Protein AF-A0A0B1SCB7-F1 (afdb_monomer)

Radius of gyration: 15.62 Å; Cα contacts (8 Å, |Δi|>4): 128; chains: 1; bounding box: 41×29×39 Å

pLDDT: mean 90.14, std 6.03, range [58.38, 96.44]

Structure (mmCIF, N/CA/C/O backbone):
data_AF-A0A0B1SCB7-F1
#
_entry.id   AF-A0A0B1SCB7-F1
#
loop_
_atom_site.group_PDB
_atom_site.id
_atom_site.type_symbol
_atom_site.label_atom_id
_atom_site.label_alt_id
_atom_site.label_comp_id
_atom_site.label_asym_id
_atom_site.label_entity_id
_atom_site.label_seq_id
_atom_site.pdbx_PDB_ins_code
_atom_site.Cartn_x
_atom_site.Cartn_y
_atom_site.Cartn_z
_atom_site.occupancy
_atom_site.B_iso_or_equiv
_atom_site.auth_seq_id
_atom_site.auth_comp_id
_atom_site.auth_asym_id
_atom_site.auth_atom_id
_atom_site.pdbx_PDB_model_num
ATOM 1 N N . MET A 1 1 ? -3.211 12.818 11.968 1.00 65.81 1 MET A N 1
ATOM 2 C CA . MET A 1 1 ? -3.283 11.344 11.983 1.00 65.81 1 MET A CA 1
ATOM 3 C C . MET A 1 1 ? -4.751 10.931 12.042 1.00 65.81 1 MET A C 1
ATOM 5 O O . MET A 1 1 ? -5.445 11.347 12.965 1.00 65.81 1 MET A O 1
ATOM 9 N N . VAL A 1 2 ? -5.251 10.221 11.027 1.00 85.12 2 VAL A N 1
ATOM 10 C CA . VAL A 1 2 ? -6.684 9.867 10.903 1.00 85.12 2 VAL A CA 1
ATOM 11 C C . VAL A 1 2 ? -7.098 8.730 11.845 1.00 85.12 2 VAL A C 1
ATOM 13 O O . VAL A 1 2 ? -8.253 8.666 12.270 1.00 85.12 2 VAL A O 1
ATOM 16 N N . ASP A 1 3 ? -6.151 7.882 12.242 1.00 85.25 3 ASP A N 1
ATOM 17 C CA . ASP A 1 3 ? -6.395 6.702 13.079 1.00 85.25 3 ASP A CA 1
ATOM 18 C C . ASP A 1 3 ? -6.889 7.084 14.485 1.00 85.25 3 ASP A C 1
ATOM 20 O O . ASP A 1 3 ? -7.910 6.581 14.960 1.00 85.25 3 ASP A O 1
ATOM 24 N N . VAL A 1 4 ? -6.239 8.070 15.116 1.00 87.81 4 VAL A N 1
ATOM 25 C CA . VAL A 1 4 ? -6.636 8.592 16.438 1.00 87.81 4 VAL A CA 1
ATOM 26 C C . VAL A 1 4 ? -8.007 9.265 16.383 1.00 87.81 4 VAL A C 1
ATOM 28 O O . VAL A 1 4 ? -8.839 9.035 17.260 1.00 87.81 4 VAL A O 1
ATOM 31 N N . LEU A 1 5 ? -8.276 10.065 15.346 1.00 90.81 5 LEU A N 1
ATOM 32 C CA . LEU A 1 5 ? -9.577 10.723 15.186 1.00 90.81 5 LEU A CA 1
ATOM 33 C C . LEU A 1 5 ? -10.701 9.700 15.011 1.00 90.81 5 LEU A C 1
ATOM 35 O O . LEU A 1 5 ? -11.750 9.846 15.628 1.00 90.81 5 LEU A O 1
ATOM 39 N N . THR A 1 6 ? -10.455 8.625 14.261 1.00 91.81 6 THR A N 1
ATOM 40 C CA . THR A 1 6 ? -11.419 7.528 14.085 1.00 91.81 6 THR A CA 1
ATOM 41 C C . THR A 1 6 ? -11.760 6.870 15.423 1.00 91.81 6 THR A C 1
ATOM 43 O O . THR A 1 6 ? -12.934 6.664 15.735 1.00 91.81 6 THR A O 1
ATOM 46 N N . TYR A 1 7 ? -10.751 6.603 16.259 1.00 92.62 7 TYR A N 1
ATOM 47 C CA . TYR A 1 7 ? -10.960 6.055 17.601 1.00 92.62 7 TYR A CA 1
ATOM 48 C C . TYR A 1 7 ? -11.759 7.007 18.503 1.00 92.62 7 TYR A C 1
ATOM 50 O O . TYR A 1 7 ? -12.705 6.581 19.170 1.00 92.62 7 TYR A O 1
ATOM 58 N N . VAL A 1 8 ? -11.419 8.299 18.504 1.00 95.12 8 VAL A N 1
ATOM 59 C CA . VAL A 1 8 ? -12.133 9.319 19.288 1.00 95.12 8 VAL A CA 1
ATOM 60 C C . VAL A 1 8 ? -13.591 9.432 18.833 1.00 95.12 8 VAL A C 1
ATOM 62 O O . VAL A 1 8 ? -14.494 9.386 19.667 1.00 95.12 8 VAL A O 1
ATOM 65 N N . THR A 1 9 ? -13.848 9.492 17.525 1.00 94.44 9 THR A N 1
ATOM 66 C CA . THR A 1 9 ? -15.208 9.507 16.967 1.00 94.44 9 THR A CA 1
ATOM 67 C C . THR A 1 9 ? -15.988 8.254 17.352 1.00 94.44 9 THR A C 1
ATOM 69 O O . THR A 1 9 ? -17.160 8.357 17.715 1.00 94.44 9 THR A O 1
ATOM 72 N N . TRP A 1 10 ? -15.359 7.077 17.342 1.00 95.94 10 TRP A N 1
ATOM 73 C CA . TRP A 1 10 ? -16.004 5.847 17.803 1.00 95.94 10 TRP A CA 1
ATOM 74 C C . TRP A 1 10 ? -16.430 5.943 19.271 1.00 95.94 10 TRP A C 1
ATOM 76 O O . TRP A 1 10 ? -17.585 5.660 19.594 1.00 95.94 10 TRP A O 1
ATOM 86 N N . LYS A 1 11 ? -15.540 6.416 20.149 1.00 95.81 11 LYS A N 1
ATOM 87 C CA . LYS A 1 11 ? -15.848 6.578 21.577 1.00 95.81 11 LYS A CA 1
ATOM 88 C C . LYS A 1 11 ? -16.933 7.619 21.847 1.00 95.81 11 LYS A C 1
ATOM 90 O O . LYS A 1 11 ? -17.774 7.378 22.706 1.00 95.81 11 LYS A O 1
ATOM 95 N N . ILE A 1 12 ? -16.928 8.742 21.128 1.00 96.38 12 ILE A N 1
ATOM 96 C CA . ILE A 1 12 ? -17.881 9.843 21.347 1.00 96.38 12 ILE A CA 1
ATOM 97 C C . ILE A 1 12 ? -19.255 9.541 20.733 1.00 96.38 12 ILE A C 1
ATOM 99 O O . ILE A 1 12 ? -20.276 9.877 21.323 1.00 96.38 12 ILE A O 1
ATOM 103 N N . SER A 1 13 ? -19.302 8.912 19.556 1.00 96.25 13 SER A N 1
ATOM 104 C CA . SER A 1 13 ? -20.564 8.676 18.838 1.00 96.25 13 SER A CA 1
ATOM 105 C C . SER A 1 13 ? -21.447 7.590 19.461 1.00 96.25 13 SER A C 1
ATOM 107 O O . SER A 1 13 ? -22.643 7.551 19.182 1.00 96.25 13 SER A O 1
ATOM 109 N N . GLY A 1 14 ? -20.872 6.676 20.254 1.00 95.50 14 GLY A N 1
ATOM 110 C CA . GLY A 1 14 ? -21.583 5.515 20.806 1.00 95.50 14 GLY A CA 1
ATOM 111 C C . GLY A 1 14 ? -22.034 4.500 19.748 1.00 95.50 14 GLY A C 1
ATOM 112 O O . GLY A 1 14 ? -22.780 3.569 20.055 1.00 95.50 14 GLY A O 1
ATOM 113 N N . LEU A 1 15 ? -21.605 4.670 18.494 1.00 96.44 15 LEU A N 1
ATOM 114 C CA . LEU A 1 15 ? -21.929 3.754 17.412 1.00 96.44 15 LEU A CA 1
ATOM 115 C C . LEU A 1 15 ? -21.128 2.450 17.557 1.00 96.44 15 LEU A C 1
ATOM 117 O O . LEU A 1 15 ? -20.001 2.448 18.063 1.00 96.44 15 LEU A O 1
ATOM 121 N N . PRO A 1 16 ? -21.685 1.326 17.083 1.00 96.19 16 PRO A N 1
ATOM 122 C CA . PRO A 1 16 ? -20.934 0.088 16.976 1.00 96.19 16 PRO A CA 1
ATOM 123 C C . PRO A 1 16 ? -19.790 0.273 15.948 1.00 96.19 16 PRO A C 1
ATOM 125 O O . PRO A 1 16 ? -19.865 1.118 15.047 1.00 96.19 16 PRO A O 1
ATOM 128 N N . LYS A 1 17 ? -18.664 -0.425 16.156 1.00 93.75 17 LYS A N 1
ATOM 129 C CA . LYS A 1 17 ? -17.359 -0.133 15.514 1.00 93.75 17 LYS A CA 1
ATOM 130 C C . LYS A 1 17 ? -17.381 -0.276 13.988 1.00 93.75 17 LYS A C 1
ATOM 132 O O . LYS A 1 17 ? -16.638 0.394 13.286 1.00 93.75 17 LYS A O 1
ATOM 137 N N . GLU A 1 18 ? -18.266 -1.123 13.485 1.00 95.31 18 GLU A N 1
ATOM 138 C CA . GLU A 1 18 ? -18.523 -1.380 12.059 1.00 95.31 18 GLU A CA 1
ATOM 139 C C . GLU A 1 18 ? -19.182 -0.190 11.345 1.00 95.31 18 GLU A C 1
ATOM 141 O O . GLU A 1 18 ? -19.364 -0.237 10.133 1.00 95.31 18 GLU A O 1
ATOM 146 N N . ARG A 1 19 ? -19.555 0.871 12.072 1.00 95.19 19 ARG A N 1
ATOM 147 C CA . ARG A 1 19 ? -20.126 2.102 11.503 1.00 95.19 19 ARG A CA 1
ATOM 148 C C . ARG A 1 19 ? -19.199 3.312 11.590 1.00 95.19 19 ARG A C 1
ATOM 150 O O . ARG A 1 19 ? -19.622 4.412 11.244 1.00 95.19 19 ARG A O 1
ATOM 157 N N . VAL A 1 20 ? -17.961 3.136 12.052 1.00 94.38 20 VAL A N 1
ATOM 158 C CA . VAL A 1 20 ? -16.987 4.226 12.185 1.00 94.38 20 VAL A CA 1
ATOM 159 C C . VAL A 1 20 ? -15.723 3.859 11.419 1.00 94.38 20 VAL A C 1
ATOM 161 O O . VAL A 1 20 ? -14.948 3.011 11.850 1.00 94.38 20 VAL A O 1
ATOM 164 N N . PHE A 1 21 ? -15.521 4.512 10.274 1.00 91.81 21 PHE A N 1
ATOM 165 C CA . PHE A 1 21 ? -14.396 4.261 9.377 1.00 91.81 21 PHE A CA 1
ATOM 166 C C . PHE A 1 21 ? -13.505 5.496 9.271 1.00 91.81 21 PHE A C 1
ATOM 168 O O . PHE A 1 21 ? -13.994 6.609 9.081 1.00 91.81 21 PHE A O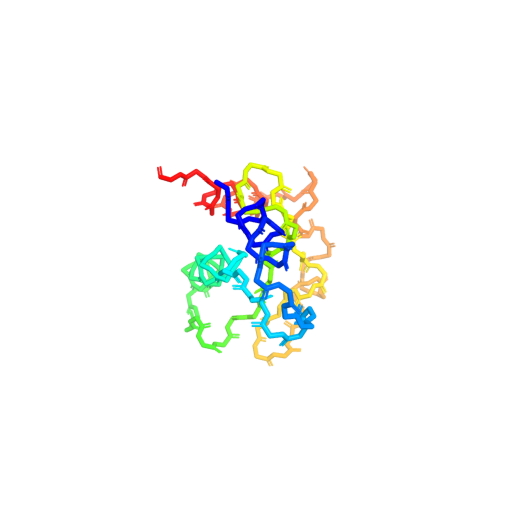 1
ATOM 175 N N . GLY A 1 22 ? -12.195 5.282 9.353 1.00 89.44 22 GLY A N 1
ATOM 176 C CA . GLY A 1 22 ? -11.195 6.265 8.955 1.00 89.44 22 GLY A CA 1
ATOM 177 C C . GLY A 1 22 ? -10.815 6.067 7.493 1.00 89.44 22 GLY A C 1
ATOM 178 O O . GLY A 1 22 ? -10.897 4.954 6.977 1.00 89.44 22 GLY A O 1
ATOM 179 N N . SER A 1 23 ? -10.339 7.121 6.828 1.00 89.19 23 SER A N 1
ATOM 180 C CA . SER A 1 23 ? -9.733 6.964 5.497 1.00 89.19 23 SER A CA 1
ATOM 181 C C . SER A 1 23 ? -8.482 6.074 5.536 1.00 89.19 23 SER A C 1
ATOM 183 O O . SER A 1 23 ? -8.155 5.448 4.529 1.00 89.19 23 SER A O 1
ATOM 185 N N . GLY A 1 24 ? -7.805 6.021 6.694 1.00 87.00 24 GLY A N 1
ATOM 186 C CA . GLY A 1 24 ? -6.628 5.192 6.952 1.00 87.00 24 GLY A CA 1
ATOM 187 C C . GLY A 1 24 ? -5.576 5.330 5.856 1.00 87.00 24 GLY A C 1
ATOM 188 O O . GLY A 1 24 ? -5.323 6.425 5.353 1.00 87.00 24 GLY A O 1
ATOM 189 N N . THR A 1 25 ? -5.042 4.191 5.431 1.00 89.62 25 THR A N 1
ATOM 190 C CA . THR A 1 25 ? -4.008 4.058 4.398 1.00 89.62 25 THR A CA 1
ATOM 191 C C . THR A 1 25 ? -4.568 3.875 2.980 1.00 89.62 25 THR A C 1
ATOM 193 O O . THR A 1 25 ? -3.880 3.372 2.086 1.00 89.62 25 THR A O 1
ATOM 196 N N . ASN A 1 26 ? -5.830 4.256 2.728 1.00 90.06 26 ASN A N 1
ATOM 197 C CA . ASN A 1 26 ? -6.442 4.105 1.401 1.00 90.06 26 ASN A CA 1
ATOM 198 C C . ASN A 1 26 ? -5.701 4.937 0.339 1.00 90.06 26 ASN A C 1
ATOM 200 O O . ASN A 1 26 ? -5.326 4.412 -0.711 1.00 90.06 26 ASN A O 1
ATOM 204 N N . LEU A 1 27 ? -5.427 6.210 0.647 1.00 89.69 27 LEU A N 1
ATOM 205 C CA . LEU A 1 27 ? -4.670 7.098 -0.236 1.00 89.69 27 LEU A CA 1
ATOM 206 C C . LEU A 1 27 ? -3.227 6.612 -0.423 1.00 89.69 27 LEU A C 1
ATOM 208 O O . LEU A 1 27 ? -2.720 6.646 -1.541 1.00 89.69 27 LEU A O 1
ATOM 212 N N . ASP A 1 28 ? -2.595 6.115 0.640 1.00 91.06 28 ASP A N 1
ATOM 213 C CA . ASP A 1 28 ? -1.227 5.589 0.582 1.00 91.06 28 ASP A CA 1
ATOM 214 C C . ASP A 1 28 ? -1.160 4.356 -0.317 1.00 91.06 28 ASP A C 1
ATOM 216 O O . ASP A 1 28 ? -0.302 4.261 -1.187 1.00 91.06 28 ASP A O 1
ATOM 220 N N . SER A 1 29 ? -2.134 3.450 -0.195 1.00 92.69 29 SER A N 1
ATOM 221 C CA . SER A 1 29 ? -2.257 2.285 -1.076 1.00 92.69 29 SER A CA 1
ATOM 222 C C . SER A 1 29 ? -2.506 2.692 -2.532 1.00 92.69 29 SER A C 1
ATOM 224 O O . SER A 1 29 ? -1.961 2.076 -3.447 1.00 92.69 29 SER A O 1
ATOM 226 N N . ALA A 1 30 ? -3.301 3.738 -2.780 1.00 92.94 30 ALA A N 1
ATOM 227 C CA . ALA A 1 30 ? -3.516 4.259 -4.130 1.00 92.94 30 ALA A CA 1
ATOM 228 C C . ALA A 1 30 ? -2.229 4.860 -4.727 1.00 92.94 30 ALA A C 1
ATOM 230 O O . ALA A 1 30 ? -1.892 4.558 -5.873 1.00 92.94 30 ALA A O 1
ATOM 231 N N . ARG A 1 31 ? -1.482 5.648 -3.943 1.00 92.75 31 ARG A N 1
ATOM 232 C CA . ARG A 1 31 ? -0.169 6.195 -4.331 1.00 92.75 31 ARG A CA 1
ATOM 233 C C . ARG A 1 31 ? 0.856 5.093 -4.576 1.00 92.75 31 ARG A C 1
ATOM 235 O O . ARG A 1 31 ? 1.546 5.123 -5.589 1.00 92.75 31 ARG A O 1
ATOM 242 N N . PHE A 1 32 ? 0.903 4.090 -3.706 1.00 94.31 32 PHE A N 1
ATOM 243 C CA . PHE A 1 32 ? 1.768 2.924 -3.857 1.00 94.31 32 PHE A CA 1
ATOM 244 C C . PHE A 1 32 ? 1.506 2.207 -5.184 1.00 94.31 32 PHE A C 1
ATOM 246 O O . PHE A 1 32 ? 2.427 1.977 -5.964 1.00 94.31 32 PHE A O 1
ATOM 253 N N . ARG A 1 33 ? 0.232 1.939 -5.503 1.00 94.81 33 ARG A N 1
ATOM 254 C CA . ARG A 1 33 ? -0.168 1.332 -6.782 1.00 94.81 33 ARG A CA 1
ATOM 255 C C . ARG A 1 33 ? 0.181 2.202 -7.985 1.00 94.81 33 ARG A C 1
ATOM 257 O O . ARG A 1 33 ? 0.577 1.656 -9.007 1.00 94.81 33 ARG A O 1
ATOM 264 N N . PHE A 1 34 ? 0.051 3.523 -7.872 1.00 94.56 34 PHE A N 1
ATOM 265 C CA . PHE A 1 34 ? 0.456 4.454 -8.925 1.00 94.56 34 PHE A CA 1
ATOM 266 C C . PHE A 1 34 ? 1.970 4.393 -9.185 1.00 94.56 34 PHE A C 1
ATOM 268 O O . PHE A 1 34 ? 2.382 4.200 -10.324 1.00 94.56 34 PHE A O 1
ATOM 275 N N . LEU A 1 35 ? 2.801 4.447 -8.147 1.00 93.69 35 LEU A N 1
ATOM 276 C CA . LEU A 1 35 ? 4.259 4.381 -8.297 1.00 93.69 35 LEU A CA 1
ATOM 277 C C . LEU A 1 35 ? 4.742 3.017 -8.817 1.00 93.69 35 LEU A C 1
ATOM 279 O O . LEU A 1 35 ? 5.628 2.962 -9.669 1.00 93.69 35 LEU A O 1
ATOM 283 N N . LEU A 1 36 ? 4.121 1.917 -8.372 1.00 93.00 36 LEU A N 1
ATOM 284 C CA . LEU A 1 36 ? 4.335 0.588 -8.963 1.00 93.00 36 LEU A CA 1
ATOM 285 C C . LEU A 1 36 ? 4.027 0.596 -10.466 1.00 93.00 36 LEU A C 1
ATOM 287 O O . LEU A 1 36 ? 4.784 0.047 -11.263 1.00 93.00 36 LEU A O 1
ATOM 291 N N . SER A 1 37 ? 2.917 1.232 -10.844 1.00 93.81 37 SER A N 1
ATOM 292 C CA . SER A 1 37 ? 2.457 1.326 -12.229 1.00 93.81 37 SER A CA 1
ATOM 293 C C . SER A 1 37 ? 3.422 2.127 -13.110 1.00 93.81 37 SER A C 1
ATOM 295 O O . SER A 1 37 ? 3.700 1.714 -14.234 1.00 93.81 37 SER A O 1
ATOM 297 N N . GLU A 1 38 ? 4.010 3.205 -12.578 1.00 94.00 38 GLU A N 1
ATOM 298 C CA . GLU A 1 38 ? 5.027 3.993 -13.281 1.00 94.00 38 GLU A CA 1
ATOM 299 C C . GLU A 1 38 ? 6.326 3.209 -13.470 1.00 94.00 38 GLU A C 1
ATOM 301 O O . GLU A 1 38 ? 6.854 3.189 -14.580 1.00 94.00 38 GLU A O 1
ATOM 306 N N . LYS A 1 39 ? 6.811 2.518 -12.425 1.00 92.06 39 LYS A N 1
ATOM 307 C CA . LYS A 1 39 ? 8.050 1.720 -12.499 1.00 92.06 39 LYS A CA 1
ATOM 308 C C . LYS A 1 39 ? 7.916 0.526 -13.449 1.00 92.06 39 LYS A C 1
ATOM 310 O O . LYS A 1 39 ? 8.875 0.170 -14.123 1.00 92.06 39 LYS A O 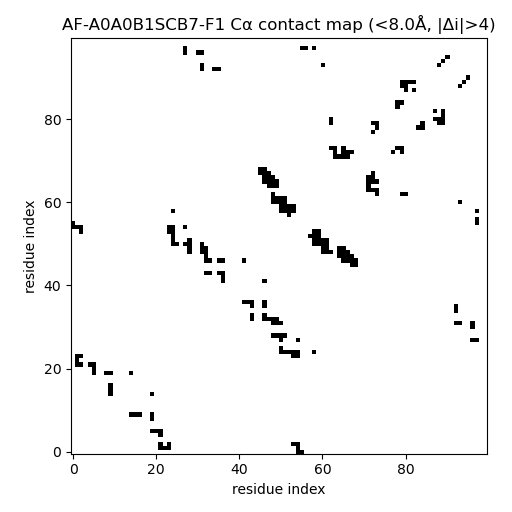1
ATOM 315 N N . LEU A 1 40 ? 6.735 -0.090 -13.507 1.00 92.00 40 LEU A N 1
ATOM 316 C CA . LEU A 1 40 ? 6.470 -1.265 -14.344 1.00 92.00 40 LEU A CA 1
ATOM 317 C C . LEU A 1 40 ? 5.918 -0.926 -15.733 1.00 92.00 40 LEU A C 1
ATOM 319 O O . LEU A 1 40 ? 5.801 -1.823 -16.564 1.00 92.00 40 LEU A O 1
ATOM 323 N N . HIS A 1 41 ? 5.559 0.335 -15.986 1.00 93.88 41 HIS A N 1
ATOM 324 C CA . HIS A 1 41 ? 4.863 0.775 -17.200 1.00 93.88 41 HIS A CA 1
ATOM 325 C C . HIS A 1 41 ? 3.571 -0.013 -17.487 1.00 93.88 41 HIS A C 1
ATOM 327 O O . HIS A 1 41 ? 3.251 -0.343 -18.629 1.00 93.88 41 HIS A O 1
ATOM 333 N N . ILE A 1 42 ? 2.810 -0.310 -16.433 1.00 94.50 42 ILE A N 1
ATOM 334 C CA . ILE A 1 42 ? 1.540 -1.046 -16.494 1.00 94.50 42 ILE A CA 1
ATOM 335 C C . ILE A 1 42 ? 0.439 -0.148 -15.942 1.00 94.50 42 ILE A C 1
ATOM 337 O O . ILE A 1 42 ? 0.701 0.731 -15.135 1.00 94.50 42 ILE A O 1
ATOM 341 N N . ALA A 1 43 ? -0.810 -0.330 -16.369 1.00 93.06 43 ALA A N 1
ATOM 342 C CA . ALA A 1 43 ? -1.912 0.458 -15.830 1.00 93.06 43 ALA A CA 1
ATOM 343 C C . ALA A 1 43 ? -2.092 0.207 -14.310 1.00 93.06 43 ALA A C 1
ATOM 345 O O . ALA A 1 43 ? -2.160 -0.954 -13.898 1.00 93.06 43 ALA A O 1
ATOM 346 N N . PRO A 1 44 ? -2.289 1.246 -13.469 1.00 90.69 44 PRO A N 1
ATOM 347 C CA . PRO A 1 44 ? -2.472 1.077 -12.020 1.00 90.69 44 PRO A CA 1
ATOM 348 C C . PRO A 1 44 ? -3.692 0.223 -11.634 1.00 90.69 44 PRO A C 1
ATOM 350 O O . PRO A 1 44 ? -3.774 -0.312 -10.525 1.00 90.69 44 PRO A O 1
ATOM 353 N N . SER A 1 45 ? -4.661 0.074 -12.542 1.00 92.88 45 SER A N 1
ATOM 354 C CA . SER A 1 45 ? -5.795 -0.845 -12.388 1.00 92.88 45 SER A CA 1
ATOM 355 C C . SER A 1 45 ? -5.373 -2.316 -12.340 1.00 92.88 45 SER A C 1
ATOM 357 O O . SER A 1 45 ? -6.080 -3.114 -11.734 1.00 92.88 45 SER A O 1
ATOM 359 N N . SER A 1 46 ? -4.230 -2.651 -12.942 1.00 94.44 46 SER A N 1
ATOM 360 C CA . SER A 1 46 ? -3.657 -4.002 -12.997 1.00 94.44 46 SER A CA 1
ATOM 361 C C . SER A 1 46 ? -2.538 -4.223 -11.974 1.00 94.44 46 SER A C 1
ATOM 363 O O . SER A 1 46 ? -2.049 -5.344 -11.848 1.00 94.44 46 SER A O 1
ATOM 365 N N . CYS A 1 47 ? -2.131 -3.173 -11.251 1.00 95.06 47 CYS A N 1
ATOM 366 C CA . CYS A 1 47 ? -1.159 -3.235 -10.162 1.00 95.06 47 CYS A CA 1
ATOM 367 C C . CYS A 1 47 ? -1.890 -3.283 -8.817 1.00 95.06 47 CYS A C 1
ATOM 369 O O . CYS A 1 47 ? -2.637 -2.363 -8.455 1.00 95.06 47 CYS A O 1
ATOM 371 N N . HIS A 1 48 ? -1.648 -4.344 -8.056 1.00 95.94 48 HIS A N 1
ATOM 372 C CA . HIS A 1 48 ? -2.260 -4.573 -6.755 1.00 95.94 48 HIS A CA 1
ATOM 373 C C . HIS A 1 48 ? -1.183 -4.580 -5.675 1.00 95.94 48 HIS A C 1
ATOM 375 O O . HIS A 1 48 ? -0.169 -5.259 -5.797 1.00 95.94 48 HIS A O 1
ATOM 381 N N . GLY A 1 49 ? -1.414 -3.813 -4.616 1.00 94.31 49 GLY A N 1
ATOM 382 C CA . GLY A 1 49 ? -0.513 -3.663 -3.484 1.00 94.31 49 GLY A CA 1
ATOM 383 C C . GLY A 1 49 ? -1.190 -2.840 -2.396 1.00 94.31 49 GLY A C 1
ATOM 384 O O . GLY A 1 49 ? -2.115 -2.072 -2.683 1.00 94.31 49 GLY A O 1
ATOM 385 N N . TRP A 1 50 ? -0.750 -3.024 -1.154 1.00 94.44 50 TRP A N 1
ATOM 386 C CA . TRP A 1 50 ? -1.392 -2.440 0.019 1.00 94.44 50 TRP A CA 1
ATOM 387 C C . TRP A 1 50 ? -0.358 -1.826 0.952 1.00 94.44 50 TRP A C 1
ATOM 389 O O . TRP A 1 50 ? 0.672 -2.439 1.238 1.00 94.44 50 TRP A O 1
ATOM 399 N N . ILE A 1 51 ? -0.688 -0.639 1.450 1.00 93.56 51 ILE A N 1
ATOM 400 C CA . ILE A 1 51 ? -0.052 -0.028 2.609 1.00 93.56 51 ILE A CA 1
ATOM 401 C C . ILE A 1 51 ? -1.005 -0.211 3.789 1.00 93.56 51 ILE A C 1
ATOM 403 O O . ILE A 1 51 ? -2.198 0.082 3.670 1.00 93.56 51 ILE A O 1
ATOM 407 N N . ILE A 1 52 ? -0.510 -0.713 4.914 1.00 92.50 52 ILE A N 1
ATOM 408 C CA . ILE A 1 52 ? -1.298 -0.944 6.134 1.00 92.50 52 ILE A CA 1
ATOM 409 C C . ILE A 1 52 ? -0.628 -0.293 7.346 1.00 92.50 52 ILE A C 1
ATOM 411 O O . ILE A 1 52 ? 0.507 0.167 7.266 1.00 92.50 52 ILE A O 1
ATOM 415 N N . GLY 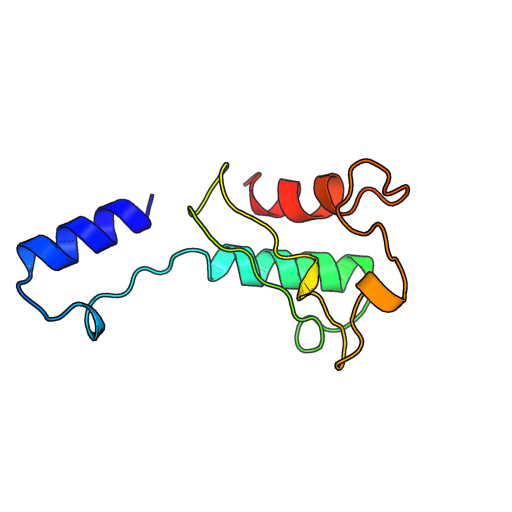A 1 53 ? -1.321 -0.302 8.484 1.00 89.69 53 GLY A N 1
ATOM 416 C CA . GLY A 1 53 ? -0.812 0.258 9.733 1.00 89.69 53 GLY A CA 1
ATOM 417 C C . GLY A 1 53 ? -1.207 1.719 9.905 1.00 89.69 53 GLY A C 1
ATOM 418 O O . GLY A 1 53 ? -2.330 2.098 9.579 1.00 89.69 53 GLY A O 1
ATOM 419 N N . GLU A 1 54 ? -0.298 2.510 10.467 1.00 84.44 54 GLU A N 1
ATOM 420 C CA . GLU A 1 54 ? -0.498 3.944 10.670 1.00 84.44 54 GLU A CA 1
ATOM 421 C C . GLU A 1 54 ? -0.466 4.684 9.328 1.00 84.44 54 GLU A C 1
ATOM 423 O O . GLU A 1 54 ? 0.386 4.408 8.484 1.00 84.44 54 GLU A O 1
ATOM 428 N N . HIS A 1 55 ? -1.350 5.662 9.137 1.00 78.25 55 HIS A N 1
ATOM 429 C CA . HIS A 1 55 ? -1.209 6.604 8.027 1.00 78.25 55 HIS A CA 1
ATOM 430 C C . HIS A 1 55 ? -0.041 7.577 8.286 1.00 78.25 55 HIS A C 1
ATOM 432 O O . HIS A 1 55 ? -0.213 8.563 9.014 1.00 78.25 55 HIS A O 1
ATOM 438 N N . GLY A 1 56 ? 1.121 7.324 7.673 1.00 76.38 56 GLY A N 1
ATOM 439 C CA . GLY A 1 56 ? 2.313 8.178 7.764 1.00 76.38 56 GLY A CA 1
ATOM 440 C C . GLY A 1 56 ? 3.627 7.393 7.822 1.00 76.38 56 GLY A C 1
ATOM 441 O O . GLY A 1 56 ? 3.760 6.337 7.205 1.00 76.38 56 GLY A O 1
ATOM 442 N N . ASP A 1 57 ? 4.590 7.917 8.582 1.00 78.88 57 ASP A N 1
ATOM 443 C CA . ASP A 1 57 ? 5.980 7.435 8.641 1.00 78.88 57 ASP A CA 1
ATOM 444 C C . ASP A 1 57 ? 6.124 5.983 9.117 1.00 78.88 57 ASP A C 1
ATOM 446 O O . ASP A 1 57 ? 7.071 5.298 8.735 1.00 78.88 57 ASP A O 1
ATOM 450 N N . SER A 1 58 ? 5.173 5.495 9.919 1.00 84.19 58 SER A N 1
ATOM 451 C CA . SER A 1 58 ? 5.149 4.110 10.412 1.00 84.19 58 SER A CA 1
ATOM 452 C C . SER A 1 58 ? 4.275 3.176 9.567 1.00 84.19 58 SER A C 1
ATOM 454 O O . SER A 1 58 ? 3.903 2.091 10.030 1.00 84.19 58 SER A O 1
ATOM 456 N N . SER A 1 59 ? 3.882 3.595 8.362 1.00 87.62 59 SER A N 1
ATOM 457 C CA . SER A 1 59 ? 3.118 2.744 7.452 1.00 87.62 59 SER A CA 1
ATOM 458 C C . SER A 1 59 ? 3.952 1.550 6.967 1.00 87.62 59 SER A C 1
ATOM 460 O O . SER A 1 59 ? 5.183 1.555 7.022 1.00 87.62 59 SER A O 1
ATOM 462 N N . VAL A 1 60 ? 3.2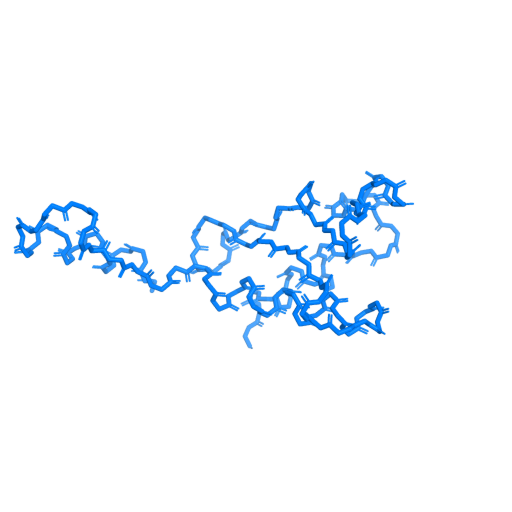76 0.473 6.564 1.00 91.00 60 VAL A N 1
ATOM 463 C CA . VAL A 1 60 ? 3.924 -0.784 6.170 1.00 91.00 60 VAL A CA 1
ATOM 464 C C . VAL A 1 60 ? 3.470 -1.187 4.776 1.00 91.00 60 VAL A C 1
ATOM 466 O O . VAL A 1 60 ? 2.294 -1.501 4.567 1.00 91.00 60 VAL A O 1
ATOM 469 N N . ALA A 1 61 ? 4.413 -1.245 3.835 1.00 92.50 61 ALA A N 1
ATOM 470 C CA . ALA A 1 61 ? 4.201 -1.843 2.523 1.00 92.50 61 ALA A CA 1
ATOM 471 C C . ALA A 1 61 ? 4.171 -3.377 2.603 1.00 92.50 61 ALA A C 1
ATOM 473 O O . ALA A 1 61 ? 5.122 -4.027 3.039 1.00 92.50 61 ALA A O 1
ATOM 474 N N . VAL A 1 62 ? 3.067 -3.982 2.156 1.00 93.88 62 VAL A N 1
ATOM 475 C CA . VAL A 1 62 ? 2.879 -5.441 2.187 1.00 93.88 62 VAL A CA 1
ATOM 476 C C . VAL A 1 62 ? 3.405 -6.069 0.893 1.00 93.88 62 VAL A C 1
ATOM 478 O O . VAL A 1 62 ? 2.630 -6.482 0.029 1.00 93.88 62 VAL A O 1
ATOM 481 N N . TRP A 1 63 ? 4.732 -6.149 0.756 1.00 93.00 63 TRP A N 1
ATOM 482 C CA . TRP A 1 63 ? 5.411 -6.668 -0.445 1.00 93.00 63 TRP A CA 1
ATOM 483 C C . TRP A 1 63 ? 4.993 -8.084 -0.843 1.00 93.00 63 TRP A C 1
ATOM 485 O O . TRP A 1 63 ? 4.852 -8.380 -2.027 1.00 93.00 63 TRP A O 1
ATOM 495 N N . SER A 1 64 ? 4.707 -8.941 0.136 1.00 92.19 64 SER A N 1
ATOM 496 C CA . SER A 1 64 ? 4.237 -10.312 -0.095 1.00 92.19 64 SER A CA 1
ATOM 497 C C . SER A 1 64 ? 2.884 -10.398 -0.809 1.00 92.19 64 SER A C 1
ATOM 499 O O . SER A 1 64 ? 2.569 -11.435 -1.387 1.00 92.19 64 SER A O 1
ATOM 501 N N . GLY A 1 65 ? 2.078 -9.335 -0.764 1.00 92.25 65 GLY A N 1
ATOM 502 C CA . GLY A 1 65 ? 0.797 -9.255 -1.461 1.00 92.25 65 GLY A CA 1
ATOM 503 C C . GLY A 1 65 ? 0.883 -8.597 -2.840 1.00 92.25 65 GLY A C 1
ATOM 504 O O . GLY A 1 65 ? -0.095 -8.623 -3.593 1.00 92.25 65 GLY A O 1
ATOM 505 N N . VAL A 1 66 ? 2.020 -7.989 -3.186 1.00 95.06 66 VAL A N 1
ATOM 506 C CA . VAL A 1 66 ? 2.123 -7.201 -4.413 1.00 95.06 66 VAL A CA 1
ATOM 507 C C . VAL A 1 66 ? 2.079 -8.116 -5.627 1.00 95.06 66 VAL A C 1
ATOM 509 O O . VAL A 1 66 ? 2.878 -9.042 -5.769 1.00 95.06 66 VAL A O 1
ATOM 512 N N . ASN A 1 67 ? 1.133 -7.846 -6.519 1.00 96.12 67 ASN A N 1
ATOM 513 C CA . ASN A 1 67 ? 0.941 -8.629 -7.727 1.00 96.12 67 ASN A CA 1
ATOM 514 C C . ASN A 1 67 ? 0.473 -7.764 -8.896 1.00 96.12 67 ASN A C 1
ATOM 516 O O . ASN A 1 67 ? -0.126 -6.699 -8.722 1.00 96.12 67 ASN A O 1
ATOM 520 N N . VAL A 1 68 ? 0.744 -8.257 -10.099 1.00 95.06 68 VAL A N 1
ATOM 521 C CA . VAL A 1 68 ? 0.356 -7.621 -11.355 1.00 95.06 68 VAL A CA 1
ATOM 522 C C . VAL A 1 68 ? -0.386 -8.637 -12.197 1.00 95.06 68 VAL A C 1
ATOM 524 O O . VAL A 1 68 ? 0.150 -9.707 -12.482 1.00 95.06 68 VAL A O 1
ATOM 527 N N . ALA A 1 69 ? -1.632 -8.326 -12.559 1.00 91.25 69 ALA A N 1
ATOM 528 C CA . ALA A 1 69 ? -2.511 -9.251 -13.282 1.00 91.25 69 ALA A CA 1
ATOM 529 C C . ALA A 1 69 ? -2.569 -10.668 -12.650 1.00 91.25 69 ALA A C 1
ATOM 531 O O . ALA A 1 69 ? -2.663 -11.672 -13.353 1.00 91.25 69 ALA A O 1
ATOM 532 N N . GLY A 1 70 ? -2.486 -10.752 -11.315 1.00 89.75 70 GLY A N 1
ATOM 533 C CA . GLY A 1 70 ? -2.502 -12.010 -10.559 1.00 89.75 70 GLY A CA 1
ATOM 534 C C . GLY A 1 70 ? -1.144 -12.705 -10.395 1.00 89.75 70 GLY A C 1
ATOM 535 O O . GLY A 1 70 ? -1.063 -13.693 -9.667 1.00 89.75 70 GLY A O 1
ATOM 536 N N . VAL A 1 71 ? -0.068 -12.199 -11.006 1.00 94.06 71 VAL A N 1
ATOM 537 C CA . VAL A 1 71 ? 1.293 -12.724 -10.815 1.00 94.06 71 VAL A CA 1
ATOM 538 C C . VAL A 1 71 ? 1.964 -11.998 -9.653 1.00 94.06 71 VAL A C 1
ATOM 540 O O . VAL A 1 71 ? 2.151 -10.783 -9.704 1.00 94.06 71 VAL A O 1
ATOM 543 N N . SER A 1 72 ? 2.332 -12.739 -8.605 1.00 95.00 72 SER A N 1
ATOM 544 C CA . SER A 1 72 ? 3.067 -12.186 -7.461 1.00 95.00 72 SER A CA 1
ATOM 545 C C . SER A 1 72 ? 4.440 -11.671 -7.886 1.00 95.00 72 SER A C 1
ATOM 547 O O . SER A 1 72 ? 5.208 -12.414 -8.503 1.00 95.00 72 SER A O 1
ATOM 549 N N . LEU A 1 73 ? 4.786 -10.438 -7.504 1.00 92.12 73 LEU A N 1
ATOM 550 C CA . LEU A 1 73 ? 6.112 -9.886 -7.795 1.00 92.12 73 LEU A CA 1
ATOM 551 C C . LEU A 1 73 ? 7.219 -10.652 -7.072 1.00 92.12 73 LEU A C 1
ATOM 553 O O . LEU A 1 73 ? 8.297 -10.804 -7.632 1.00 92.12 73 LEU A O 1
ATOM 557 N N . SER A 1 74 ? 6.943 -11.224 -5.898 1.00 92.25 74 SER A N 1
ATOM 558 C CA . SER A 1 74 ? 7.913 -12.059 -5.180 1.00 92.25 74 SER A CA 1
ATOM 559 C C . SER A 1 74 ? 8.304 -13.341 -5.931 1.00 92.25 74 SER A C 1
ATOM 561 O O . SER A 1 74 ? 9.371 -13.890 -5.681 1.00 92.25 74 SER A O 1
ATOM 563 N N . ASN A 1 75 ? 7.489 -13.815 -6.882 1.00 92.62 75 ASN A N 1
ATOM 564 C CA . ASN A 1 75 ? 7.862 -14.953 -7.732 1.00 92.62 75 ASN A CA 1
ATOM 565 C C . ASN A 1 75 ? 8.866 -14.555 -8.822 1.00 92.62 75 ASN A C 1
ATOM 567 O O . ASN A 1 75 ? 9.606 -15.403 -9.312 1.00 92.62 75 ASN A O 1
ATOM 571 N N . VAL A 1 76 ? 8.858 -13.283 -9.226 1.00 91.00 76 VAL A N 1
ATOM 572 C CA . VAL A 1 76 ? 9.753 -12.732 -10.252 1.00 91.00 76 VAL A CA 1
ATOM 573 C C . VAL A 1 76 ? 11.025 -12.181 -9.605 1.00 91.00 76 VAL A C 1
ATOM 575 O O . VAL A 1 76 ? 12.120 -12.410 -10.111 1.00 91.00 76 VAL A O 1
ATOM 578 N N . LYS A 1 77 ? 10.877 -11.500 -8.464 1.00 91.00 77 LYS A N 1
ATOM 579 C CA . LYS A 1 77 ? 11.942 -10.891 -7.667 1.00 91.00 77 LYS A CA 1
ATOM 580 C C . LYS A 1 77 ? 11.780 -11.293 -6.191 1.00 91.00 77 LYS A C 1
ATOM 582 O O . LYS A 1 77 ? 11.062 -10.621 -5.448 1.00 91.00 77 LYS A O 1
ATOM 587 N N . PRO A 1 78 ? 12.395 -12.408 -5.756 1.00 91.56 78 PRO A N 1
ATOM 588 C CA . PRO A 1 78 ? 12.195 -12.967 -4.413 1.00 91.56 78 PRO A CA 1
ATOM 589 C C . PRO A 1 78 ? 12.622 -12.064 -3.255 1.00 91.56 78 PRO A C 1
ATOM 591 O O . PRO A 1 78 ? 12.119 -12.215 -2.144 1.00 91.56 78 PRO A O 1
ATOM 594 N N . ASP A 1 79 ? 13.542 -11.138 -3.504 1.00 91.88 79 ASP A N 1
ATOM 595 C CA . ASP A 1 79 ? 14.087 -10.194 -2.533 1.00 91.88 79 ASP A CA 1
ATOM 596 C C . ASP A 1 79 ? 13.424 -8.808 -2.590 1.00 91.88 79 ASP A C 1
ATOM 598 O O . ASP A 1 79 ? 13.912 -7.876 -1.956 1.00 91.88 79 ASP A O 1
ATOM 602 N N . ILE A 1 80 ? 12.300 -8.661 -3.303 1.00 91.25 80 ILE A N 1
ATOM 603 C CA . ILE A 1 80 ? 11.576 -7.389 -3.414 1.00 91.25 80 ILE A CA 1
ATOM 604 C C . ILE A 1 80 ? 11.253 -6.787 -2.038 1.00 91.25 80 ILE A C 1
ATOM 606 O O . ILE A 1 80 ? 10.693 -7.449 -1.158 1.00 91.25 80 ILE A O 1
ATOM 610 N N . GLY A 1 81 ? 11.619 -5.517 -1.848 1.00 85.75 81 GLY A N 1
ATOM 611 C CA . GLY A 1 81 ? 11.410 -4.805 -0.583 1.00 85.75 81 GLY A CA 1
ATOM 612 C C . GLY A 1 81 ? 12.365 -5.217 0.548 1.00 85.75 81 GLY A C 1
ATOM 613 O O . GLY A 1 81 ? 12.312 -4.646 1.639 1.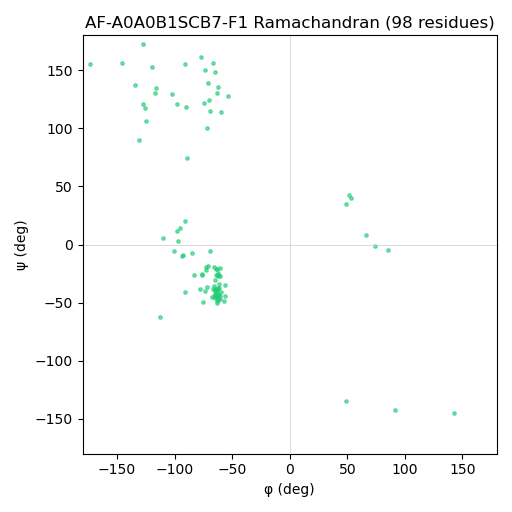00 85.75 81 GLY A O 1
ATOM 614 N N . ALA A 1 82 ? 13.262 -6.182 0.322 1.00 88.94 82 ALA A N 1
ATOM 615 C CA . ALA A 1 82 ? 14.332 -6.497 1.260 1.00 88.94 82 ALA A CA 1
ATOM 616 C C . ALA A 1 82 ? 15.458 -5.455 1.172 1.00 88.94 82 ALA A C 1
ATOM 618 O O . ALA A 1 82 ? 15.635 -4.759 0.180 1.00 88.94 82 ALA A O 1
ATOM 619 N N . LYS A 1 83 ? 16.308 -5.387 2.202 1.00 84.00 83 LYS A N 1
ATOM 620 C CA . LYS A 1 83 ? 17.498 -4.511 2.179 1.00 84.00 83 LYS A CA 1
ATOM 621 C C . LYS A 1 83 ? 18.537 -4.922 1.130 1.00 84.00 83 LYS A C 1
ATOM 623 O O . LYS A 1 83 ? 19.414 -4.128 0.816 1.00 84.00 83 LYS A O 1
ATOM 628 N N . THR A 1 84 ? 18.471 -6.167 0.665 1.00 86.81 84 THR A N 1
ATOM 629 C CA . THR A 1 84 ? 19.346 -6.732 -0.368 1.00 86.81 84 THR A CA 1
ATOM 630 C C . THR A 1 84 ? 18.861 -6.446 -1.785 1.00 86.81 84 THR A C 1
ATOM 632 O O . THR A 1 84 ? 19.599 -6.746 -2.713 1.00 86.81 84 THR A O 1
ATOM 635 N N . ASP A 1 85 ? 17.662 -5.874 -1.930 1.00 88.31 85 ASP A N 1
ATOM 636 C CA . ASP A 1 85 ? 17.059 -5.512 -3.209 1.00 88.31 85 ASP A CA 1
ATOM 637 C C . ASP A 1 85 ? 17.943 -4.504 -3.955 1.00 88.31 85 ASP A C 1
ATOM 639 O O . ASP A 1 85 ? 18.123 -3.362 -3.512 1.00 88.31 85 ASP A O 1
ATOM 643 N N . ASP A 1 86 ? 18.487 -4.937 -5.088 1.00 87.44 86 ASP A N 1
ATOM 644 C CA . ASP A 1 86 ? 19.349 -4.157 -5.978 1.00 87.44 86 ASP A CA 1
ATOM 645 C C . ASP A 1 86 ? 18.590 -3.084 -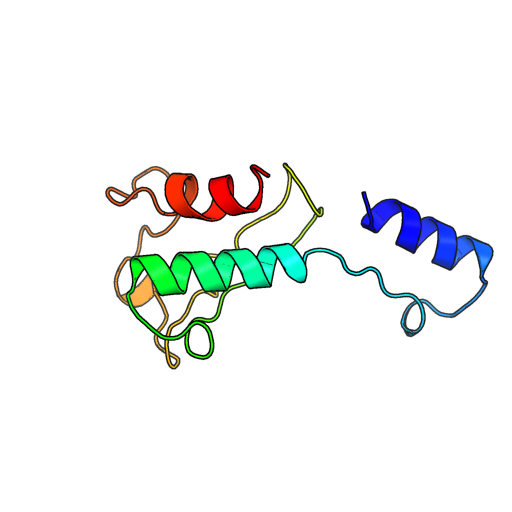6.773 1.00 87.44 86 ASP A C 1
ATOM 647 O O . ASP 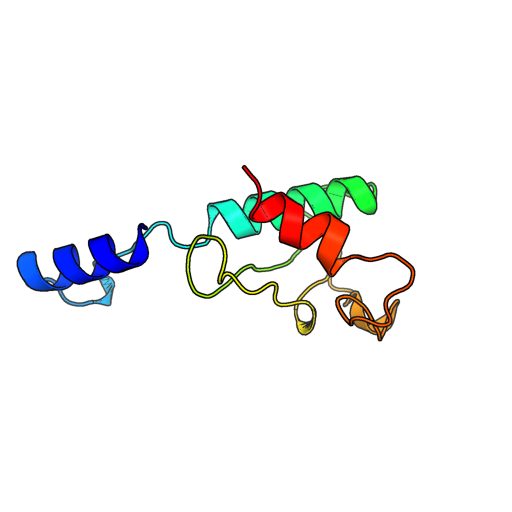A 1 86 ? 19.186 -2.108 -7.223 1.00 87.44 86 ASP A O 1
ATOM 651 N N . GLU A 1 87 ? 17.271 -3.219 -6.899 1.00 86.94 87 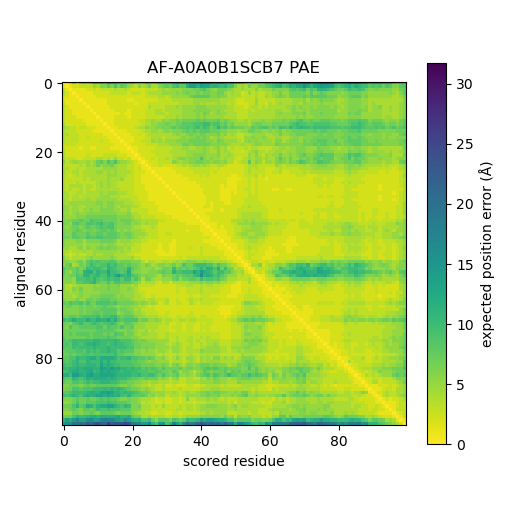GLU A N 1
ATOM 652 C CA . GLU A 1 87 ? 16.396 -2.229 -7.530 1.00 86.94 87 GLU A CA 1
ATOM 653 C C . GLU A 1 87 ? 15.718 -1.301 -6.509 1.00 86.94 87 GLU A C 1
ATOM 655 O O . GLU A 1 87 ? 14.884 -0.477 -6.899 1.00 86.94 87 GLU A 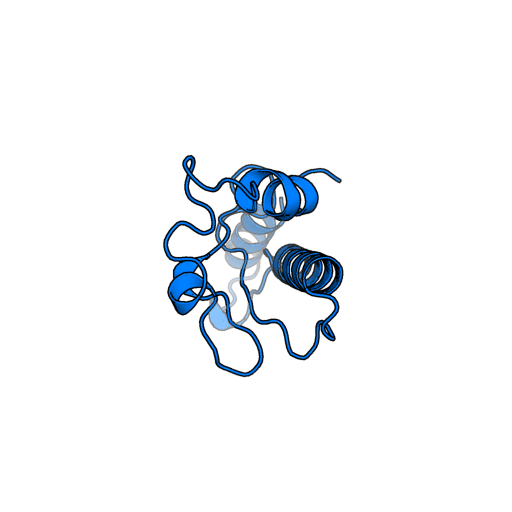O 1
ATOM 660 N N . HIS A 1 88 ? 16.046 -1.452 -5.221 1.00 87.69 88 HIS A N 1
ATOM 661 C CA . HIS A 1 88 ? 15.683 -0.544 -4.131 1.00 87.69 88 HIS A CA 1
ATOM 662 C C . HIS A 1 88 ? 14.181 -0.202 -4.055 1.00 87.69 88 HIS A C 1
ATOM 664 O O . HIS A 1 88 ? 13.801 0.950 -3.829 1.00 87.69 88 HIS A O 1
ATOM 670 N N . TRP A 1 89 ? 13.291 -1.189 -4.231 1.00 89.06 89 TRP A N 1
ATOM 671 C CA . TRP A 1 89 ? 11.839 -0.952 -4.292 1.00 89.06 89 TRP A CA 1
ATOM 672 C C . TRP A 1 89 ? 11.273 -0.336 -3.007 1.00 89.06 89 TRP A C 1
ATOM 674 O O . TRP A 1 89 ? 10.372 0.503 -3.071 1.00 89.06 89 TRP A O 1
ATOM 684 N N . GLU A 1 90 ? 11.825 -0.692 -1.847 1.00 86.69 90 GLU A N 1
ATOM 685 C CA . GLU A 1 90 ? 11.443 -0.104 -0.559 1.00 86.69 90 GLU A CA 1
ATOM 686 C C . GLU A 1 90 ? 11.747 1.402 -0.512 1.00 86.69 90 GLU A C 1
ATOM 688 O O . GLU A 1 90 ? 10.875 2.219 -0.207 1.00 86.69 90 GLU A O 1
ATOM 693 N N . GLN A 1 91 ? 12.973 1.796 -0.862 1.00 83.12 91 GLN A N 1
ATOM 694 C CA . GLN A 1 91 ? 13.390 3.197 -0.816 1.00 83.12 91 GLN A CA 1
ATOM 695 C C . GLN A 1 91 ? 12.742 4.026 -1.928 1.00 83.12 91 GLN A C 1
ATOM 697 O O . GLN A 1 91 ? 12.386 5.179 -1.698 1.00 83.12 91 GLN A O 1
ATOM 702 N N . ASP A 1 92 ? 12.569 3.456 -3.118 1.00 84.75 92 ASP A N 1
ATOM 703 C CA . ASP A 1 92 ? 12.096 4.206 -4.281 1.00 84.75 92 ASP A CA 1
ATOM 704 C C . ASP A 1 92 ? 10.580 4.346 -4.344 1.00 84.75 92 ASP A C 1
ATOM 706 O O . ASP A 1 92 ? 10.087 5.288 -4.969 1.00 84.75 92 ASP A O 1
ATOM 710 N N . ILE A 1 93 ? 9.843 3.410 -3.743 1.00 87.81 93 ILE A N 1
ATOM 711 C CA . ILE A 1 93 ? 8.382 3.385 -3.812 1.00 87.81 93 ILE A CA 1
ATOM 712 C C . ILE A 1 93 ? 7.782 3.674 -2.446 1.00 87.81 93 ILE A C 1
ATOM 714 O O . ILE A 1 93 ? 7.095 4.682 -2.312 1.00 87.81 93 ILE A O 1
ATOM 718 N N . HIS A 1 94 ? 8.034 2.842 -1.431 1.00 86.81 94 HIS A N 1
ATOM 719 C CA . HIS A 1 94 ? 7.380 3.010 -0.129 1.00 86.81 94 HIS A CA 1
ATOM 720 C C . HIS A 1 94 ? 7.748 4.354 0.512 1.00 86.81 94 HIS A C 1
ATOM 722 O O . HIS A 1 94 ? 6.861 5.094 0.937 1.00 86.81 94 HIS A O 1
ATOM 728 N N . LYS A 1 95 ? 9.024 4.751 0.452 1.00 83.88 95 LYS A N 1
ATOM 729 C CA . LYS A 1 95 ? 9.442 6.059 0.972 1.00 83.88 95 LYS A CA 1
ATOM 730 C C . LYS A 1 95 ? 8.771 7.238 0.256 1.00 83.88 95 LYS A C 1
ATOM 732 O O . LYS A 1 95 ? 8.372 8.183 0.917 1.00 83.88 95 LYS A O 1
ATOM 737 N N . LYS A 1 96 ? 8.559 7.166 -1.064 1.00 87.00 96 LYS A N 1
ATOM 738 C CA . LYS A 1 96 ? 7.830 8.204 -1.826 1.00 87.00 96 LYS A CA 1
ATOM 739 C C . LYS A 1 96 ? 6.327 8.231 -1.548 1.00 87.00 96 LYS A C 1
ATOM 741 O O . LYS A 1 96 ? 5.663 9.204 -1.885 1.00 87.00 96 LYS A O 1
ATOM 746 N N . VAL A 1 97 ? 5.763 7.159 -0.995 1.00 84.69 97 VAL A N 1
ATOM 747 C CA . VAL A 1 97 ? 4.369 7.171 -0.530 1.00 84.69 97 VAL A CA 1
ATOM 748 C C . VAL A 1 97 ? 4.252 7.978 0.763 1.00 84.69 97 VAL A C 1
ATOM 750 O O . VAL A 1 97 ? 3.287 8.731 0.919 1.00 84.69 97 VAL A O 1
ATOM 753 N N . VAL A 1 98 ? 5.238 7.824 1.650 1.00 83.06 98 VAL A N 1
ATOM 754 C CA . VAL A 1 98 ? 5.328 8.497 2.952 1.00 83.06 98 VAL A CA 1
ATOM 755 C C . VAL A 1 98 ? 5.743 9.966 2.802 1.00 83.06 98 VAL A C 1
ATOM 757 O O . VAL A 1 98 ? 5.074 10.852 3.340 1.00 83.06 98 VAL A O 1
ATOM 760 N N . ASP A 1 99 ? 6.805 10.225 2.036 1.00 75.25 99 ASP A N 1
ATOM 761 C CA . ASP A 1 99 ? 7.341 11.559 1.768 1.00 75.25 99 ASP A CA 1
ATOM 762 C C . ASP A 1 99 ? 6.340 12.335 0.887 1.00 75.25 99 ASP A C 1
ATOM 764 O O . ASP A 1 99 ? 6.030 11.938 -0.237 1.00 75.25 99 ASP A O 1
ATOM 768 N N . ARG A 1 100 ? 5.773 13.418 1.435 1.00 58.38 100 ARG A N 1
ATOM 769 C CA . ARG A 1 100 ? 4.720 14.231 0.800 1.00 58.38 100 ARG A CA 1
ATOM 770 C C . ARG A 1 100 ? 5.251 15.298 -0.142 1.00 58.38 100 ARG A C 1
ATOM 772 O O . ARG A 1 100 ? 6.262 15.944 0.205 1.00 58.38 100 ARG A O 1
#

Secondary structure (DSSP, 8-state):
-HHHHHHHHHHHH---GGG----TTHHHHHHHHHHHHHHHTS-TTTEE--EEESSSTTEEE-GGG-EETTEEHHHH-TTTTSTT-TT-HIIIIIHHHH--

Sequence (100 aa):
MVDVLTYVTWKISGLPKERVFGSGTNLDSARFRFLLSEKLHIAPSSCHGWIIGEHGDSSVAVWSGVNVAGVSLSNVKPDIGAKTDDEHWEQDIHKKVVDR

Foldseek 3Di:
DQVVVLVVCCVVVVDDSVPGDTCFCVQLQLQLLVLVCVVVVHPSVQWGWDWDDGDADPIDTPLQGTDGNPHRVCVVPVCPLHPPDPVPNVCRRNVVSRVD

Solvent-accessible surface area (backbone atoms only — not comparable to full-atom values): 5711 Å² total; per-residue (Å²): 110,52,65,62,52,35,51,51,50,36,68,72,68,70,54,64,71,94,77,56,80,52,72,55,29,53,65,43,17,51,46,42,16,43,49,52,12,64,78,68,74,44,61,43,91,46,33,45,50,47,38,41,75,51,62,47,90,71,42,40,74,42,55,93,67,22,23,46,83,84,44,50,46,48,81,80,39,76,49,62,58,42,96,81,29,88,81,37,49,40,68,68,38,54,46,56,47,51,57,125

Mean predicted aligned error: 4.67 Å

Nearest PDB structures (foldseek):
  4rls-assembly1_D  TM=9.892E-01  e=5.933E-13  Homo sapiens
  4ajo-assembly1_D  TM=9.900E-01  e=7.691E-13  Rattus norvegicus
  9bk2-assembly1_A  TM=9.923E-01  e=1.064E-12  Homo sapiens
  6bb1-assembly1_C  TM=9.926E-01  e=1.064E-12  Homo sapiens
  6mva-assembly1_D  TM=9.888E-01  e=9.344E-13  Homo sapiens

InterPro domains:
  IPR001557 L-lactate/malate dehydrogenase [PR00086] (20-38)
  IPR001557 L-lactate/malate dehydrogenase [PR00086] (50-63)
  IPR015955 Lactate dehydrogenase/glycoside hydrolase, family 4, C-terminal [G3DSA:3.90.110.10] (25-100)
  IPR015955 Lactate dehydrogenase/glycoside hydrolase, family 4, C-terminal [SSF56327] (23-98)
  IPR018177 L-lactate dehydrogenase, active site [PS00064] (52-58)
  IPR022383 Lactate/malate dehydrogenase, C-terminal [PF02866] (25-83)
  IPR036291 NAD(P)-binding domain superfamily [SSF51735] (2-22)

Organism: Oesophagostomum dentatum (NCBI:txid61180)